Protein AF-A0A067SG13-F1 (afdb_monomer_lite)

Radius of gyration: 22.64 Å; chains: 1; bounding box: 50×26×62 Å

Secondary structure (DSSP, 8-state):
----HHHHHHHHTT--SS--S--------HHHHHHHHHHTT-----PPPP-PEEEEETTEEEEE-HHHHHHT--GGGTT--HHHHHHH-

Sequence (89 aa):
MEIGSPMASLYLLGNPDHYTQHKFIKFYWRLYVRKVRDAWGDNDKEESPEKVVLDKNLGDYVGLSKVDDYIYRPNIHKNITLYEWIRRS

Structure (mmCIF, N/CA/C/O backbone):
data_AF-A0A067SG13-F1
#
_entry.id   AF-A0A067SG13-F1
#
loop_
_atom_site.group_PDB
_atom_site.id
_atom_site.type_symbol
_atom_site.label_atom_id
_atom_site.label_alt_id
_atom_site.label_comp_id
_atom_site.label_asym_id
_atom_site.label_entity_id
_atom_site.label_seq_id
_atom_site.pdbx_PDB_ins_code
_atom_site.Cartn_x
_atom_site.Cartn_y
_atom_site.Cartn_z
_atom_site.occupancy
_atom_site.B_iso_or_equiv
_atom_site.auth_seq_id
_atom_site.auth_comp_id
_atom_site.auth_asym_id
_atom_site.auth_atom_id
_atom_site.pdbx_PDB_model_num
ATOM 1 N N . MET A 1 1 ? 35.408 -8.127 -31.779 1.00 47.47 1 MET A N 1
ATOM 2 C CA . MET A 1 1 ? 34.068 -8.014 -31.169 1.00 47.47 1 MET A CA 1
ATOM 3 C C . MET A 1 1 ? 33.083 -8.415 -32.251 1.00 47.47 1 MET A C 1
ATOM 5 O O . MET A 1 1 ? 32.903 -7.651 -33.188 1.00 47.47 1 MET A O 1
ATOM 9 N N . GLU A 1 2 ? 32.580 -9.648 -32.217 1.00 67.31 2 GLU A N 1
ATOM 10 C CA . GLU A 1 2 ? 31.602 -10.135 -33.198 1.00 67.31 2 GLU A CA 1
ATOM 11 C C . GLU A 1 2 ? 30.207 -9.828 -32.660 1.00 67.31 2 GLU A C 1
ATOM 13 O O . GLU A 1 2 ? 29.831 -10.303 -31.591 1.00 67.31 2 GLU A O 1
ATOM 18 N N . ILE A 1 3 ? 29.468 -8.972 -33.361 1.00 71.56 3 ILE A N 1
ATOM 19 C CA . ILE A 1 3 ? 28.086 -8.643 -33.022 1.00 71.56 3 ILE A CA 1
ATOM 20 C C . ILE A 1 3 ? 27.185 -9.457 -33.950 1.00 71.56 3 ILE A C 1
ATOM 22 O O . ILE A 1 3 ? 27.424 -9.526 -35.156 1.00 71.56 3 ILE A O 1
ATOM 26 N N . GLY A 1 4 ? 26.171 -10.119 -33.392 1.00 80.50 4 GLY A N 1
ATOM 27 C CA . GLY A 1 4 ? 25.246 -10.923 -34.187 1.00 80.50 4 GLY A CA 1
ATOM 28 C C . GLY A 1 4 ? 24.534 -10.071 -35.242 1.00 80.50 4 GLY A C 1
ATOM 29 O O . GLY A 1 4 ? 24.215 -8.907 -34.993 1.00 80.50 4 GLY A O 1
ATOM 30 N N . SER A 1 5 ? 24.240 -10.664 -36.403 1.00 77.19 5 SER A N 1
ATOM 31 C CA . SER A 1 5 ? 23.543 -10.001 -37.520 1.00 77.19 5 SER A CA 1
ATOM 32 C C . SER A 1 5 ? 22.304 -9.173 -37.103 1.00 77.19 5 SER A C 1
ATOM 34 O O . SER A 1 5 ? 22.201 -8.035 -37.563 1.00 77.19 5 SER A O 1
ATOM 36 N N . PRO A 1 6 ? 21.437 -9.627 -36.167 1.00 78.06 6 PRO A N 1
ATOM 37 C CA . PRO A 1 6 ? 20.293 -8.833 -35.703 1.00 78.06 6 PRO A CA 1
ATOM 38 C C . PRO A 1 6 ? 20.691 -7.534 -34.988 1.00 78.06 6 PRO A C 1
ATOM 40 O O . PRO A 1 6 ? 20.041 -6.501 -35.145 1.00 78.06 6 PRO A O 1
ATOM 43 N N . MET A 1 7 ? 21.780 -7.568 -34.220 1.00 77.88 7 MET A N 1
ATOM 44 C CA . MET A 1 7 ? 22.268 -6.417 -33.464 1.00 77.88 7 MET A CA 1
ATOM 45 C C . MET A 1 7 ? 22.975 -5.412 -34.380 1.00 77.88 7 MET A C 1
ATOM 47 O O . MET A 1 7 ? 22.786 -4.208 -34.232 1.00 77.88 7 MET A O 1
ATOM 51 N N . ALA A 1 8 ? 23.685 -5.893 -35.407 1.00 79.19 8 ALA A N 1
ATOM 52 C CA . ALA A 1 8 ? 24.257 -5.041 -36.451 1.00 79.19 8 ALA A CA 1
ATOM 53 C C . ALA A 1 8 ? 23.170 -4.284 -37.235 1.00 79.19 8 ALA A C 1
ATOM 55 O O . ALA A 1 8 ? 23.277 -3.072 -37.421 1.00 79.19 8 ALA A O 1
ATOM 56 N N . SER A 1 9 ? 22.087 -4.964 -37.636 1.00 79.31 9 SER A N 1
ATOM 57 C CA . SER A 1 9 ? 20.947 -4.304 -38.287 1.00 79.31 9 SER A CA 1
ATOM 58 C C . SER A 1 9 ? 20.257 -3.277 -37.386 1.00 79.31 9 SER A C 1
ATOM 60 O O . SER A 1 9 ? 19.765 -2.266 -37.883 1.00 79.31 9 SER A O 1
ATOM 62 N N . LEU A 1 10 ? 20.259 -3.497 -36.067 1.00 78.00 10 LEU A N 1
ATOM 63 C CA . LEU A 1 10 ? 19.668 -2.581 -35.092 1.00 78.00 10 LEU A CA 1
ATOM 64 C C . LEU A 1 10 ? 20.414 -1.235 -35.055 1.00 78.00 10 LEU A C 1
ATOM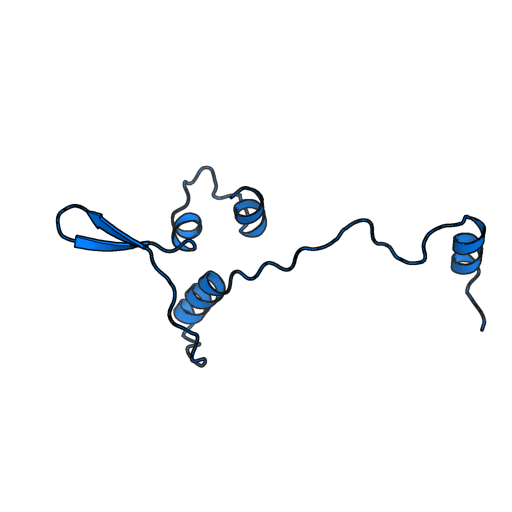 66 O O . LEU A 1 10 ? 19.776 -0.183 -35.105 1.00 78.00 10 LEU A O 1
ATOM 70 N N . TYR A 1 11 ? 21.753 -1.274 -35.043 1.00 76.19 11 TYR A N 1
ATOM 71 C CA . TYR A 1 11 ? 22.598 -0.076 -35.086 1.00 76.19 11 TYR A CA 1
ATOM 72 C C . TYR A 1 11 ? 22.529 0.645 -36.435 1.00 76.19 11 TYR A C 1
ATOM 74 O O . TYR A 1 11 ? 22.489 1.873 -36.462 1.00 76.19 11 TYR A O 1
ATOM 82 N N . LEU A 1 12 ? 22.468 -0.096 -37.549 1.00 80.56 12 LEU A N 1
ATOM 83 C CA . LEU A 1 12 ? 22.323 0.491 -38.889 1.00 80.56 12 LEU A CA 1
ATOM 84 C C . LEU A 1 12 ? 21.002 1.258 -39.053 1.00 80.56 12 LEU A C 1
ATOM 86 O O . LEU A 1 12 ? 20.961 2.246 -39.780 1.00 80.56 12 LEU A O 1
ATOM 90 N N . LEU A 1 13 ? 19.942 0.837 -38.356 1.00 83.44 13 LEU A N 1
ATOM 91 C CA . LEU A 1 13 ? 18.659 1.547 -38.309 1.00 83.44 13 LEU A CA 1
ATOM 92 C C . LEU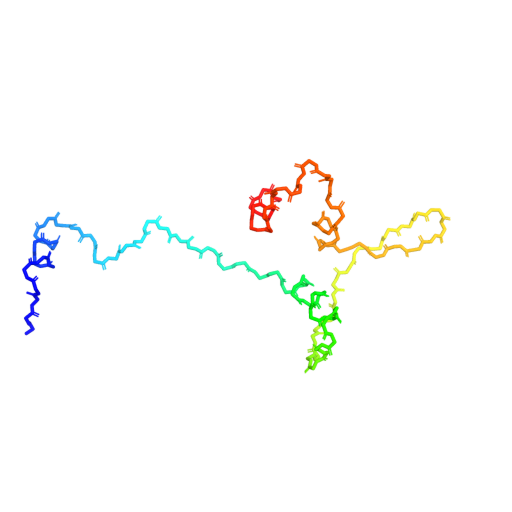 A 1 13 ? 18.636 2.736 -37.328 1.00 83.44 13 LEU A C 1
ATOM 94 O O . LEU A 1 13 ? 17.618 3.416 -37.236 1.00 83.44 13 LEU A O 1
ATOM 98 N N . GLY A 1 14 ? 19.720 2.988 -36.585 1.00 77.31 14 GLY A N 1
ATOM 99 C CA . GLY A 1 14 ? 19.790 4.071 -35.597 1.00 77.31 14 GLY A CA 1
ATOM 100 C C . GLY A 1 14 ? 18.959 3.826 -34.333 1.00 77.31 14 GLY A C 1
ATOM 101 O O . GLY A 1 14 ? 18.635 4.775 -33.618 1.00 77.31 14 GLY A O 1
ATOM 102 N N . ASN A 1 15 ? 18.596 2.574 -34.045 1.00 76.81 15 ASN A N 1
ATOM 103 C CA . ASN A 1 15 ? 17.825 2.253 -32.849 1.00 76.81 15 ASN A CA 1
ATOM 104 C C . ASN A 1 15 ? 18.705 2.350 -31.588 1.00 76.81 15 ASN A C 1
ATOM 106 O O . ASN A 1 15 ? 19.856 1.907 -31.605 1.00 76.81 15 ASN A O 1
ATOM 110 N N . PRO A 1 16 ? 18.175 2.888 -30.476 1.00 72.75 16 PRO A N 1
ATOM 111 C CA . PRO A 1 16 ? 18.901 2.944 -29.216 1.00 72.75 16 PRO A CA 1
ATOM 112 C C . PRO A 1 16 ? 19.145 1.533 -28.668 1.00 72.75 16 PRO A C 1
ATOM 114 O O . PRO A 1 16 ? 18.237 0.708 -28.619 1.00 72.75 16 PRO A O 1
ATOM 117 N N . ASP A 1 17 ? 20.355 1.293 -28.165 1.00 70.38 17 ASP A N 1
ATOM 118 C CA . ASP A 1 17 ? 20.795 0.013 -27.576 1.00 70.38 17 ASP A CA 1
ATOM 119 C C . ASP A 1 17 ? 20.135 -0.309 -26.216 1.00 70.38 17 ASP A C 1
ATOM 121 O O . ASP A 1 17 ? 20.531 -1.209 -25.486 1.00 70.38 17 ASP A O 1
ATOM 125 N N . HIS A 1 18 ? 19.130 0.474 -25.825 1.00 68.94 18 HIS A N 1
ATOM 126 C CA . HIS A 1 18 ? 18.409 0.302 -24.576 1.00 68.94 18 HIS A CA 1
ATOM 127 C C . HIS A 1 18 ? 16.908 0.428 -24.813 1.00 68.94 18 HIS A C 1
ATOM 129 O O . HIS A 1 18 ? 16.403 1.481 -25.219 1.00 68.94 18 HIS A O 1
ATOM 135 N N . TYR A 1 19 ? 16.175 -0.626 -24.450 1.00 62.16 19 TYR A N 1
ATOM 136 C CA . TYR A 1 19 ? 14.720 -0.608 -24.309 1.00 62.16 19 TYR A CA 1
ATOM 137 C C . TYR A 1 19 ? 14.332 0.264 -23.106 1.00 62.16 19 TYR A C 1
ATOM 139 O O . TYR A 1 19 ? 14.044 -0.220 -22.016 1.00 62.16 19 TYR A O 1
ATOM 147 N N . THR A 1 20 ? 14.365 1.584 -23.295 1.00 58.50 20 THR A N 1
ATOM 148 C CA . THR A 1 20 ? 14.179 2.579 -22.222 1.00 58.50 20 THR A CA 1
ATOM 149 C C . THR A 1 20 ? 12.800 3.235 -22.245 1.00 58.50 20 THR A C 1
ATOM 151 O O . THR A 1 20 ? 12.608 4.295 -21.653 1.00 58.50 20 THR A O 1
ATOM 154 N N . GLN A 1 21 ? 11.822 2.645 -22.938 1.00 66.12 21 GLN A N 1
ATOM 155 C CA . GLN A 1 21 ? 10.500 3.266 -23.066 1.00 66.12 21 GLN A CA 1
ATOM 156 C C . GLN A 1 21 ? 9.715 3.270 -21.741 1.00 66.12 21 GLN A C 1
ATOM 158 O O . GLN A 1 21 ? 8.828 4.101 -21.550 1.00 66.12 21 GLN A O 1
ATOM 163 N N . HIS A 1 22 ? 10.069 2.401 -20.789 1.00 66.00 22 HIS A N 1
ATOM 164 C CA . HIS A 1 22 ? 9.404 2.327 -19.491 1.00 66.00 22 HIS A CA 1
ATOM 165 C C . HIS A 1 22 ? 10.403 2.482 -18.346 1.00 66.00 22 HIS A C 1
ATOM 167 O O . HIS A 1 22 ? 11.269 1.639 -18.124 1.00 66.00 22 HIS A O 1
ATOM 173 N N . LYS A 1 23 ? 10.256 3.564 -17.576 1.00 65.69 23 LYS A N 1
ATOM 174 C CA . LYS A 1 23 ? 10.919 3.715 -16.279 1.00 65.69 23 LYS A CA 1
ATOM 175 C C . LYS A 1 23 ? 10.004 3.142 -15.205 1.00 65.69 23 LYS A C 1
ATOM 177 O O . LYS A 1 23 ? 8.993 3.749 -14.859 1.00 65.69 23 LYS A O 1
ATOM 182 N N . PHE A 1 24 ? 10.356 1.979 -14.669 1.00 63.75 24 PHE A N 1
ATOM 183 C CA . PHE A 1 24 ? 9.685 1.450 -13.487 1.00 63.75 24 PHE A CA 1
ATOM 184 C C . PHE A 1 24 ? 10.062 2.302 -12.274 1.00 63.75 24 PHE A C 1
ATOM 186 O O . PHE A 1 24 ? 11.226 2.359 -11.874 1.00 63.75 24 PHE A O 1
ATOM 193 N N . ILE A 1 25 ? 9.079 2.978 -11.683 1.00 63.28 25 ILE A N 1
ATOM 194 C CA . ILE A 1 25 ? 9.269 3.678 -10.414 1.00 63.28 25 ILE A CA 1
ATOM 195 C C . ILE A 1 25 ? 9.286 2.612 -9.320 1.00 63.28 25 ILE A C 1
ATOM 197 O O . ILE A 1 25 ? 8.285 1.934 -9.092 1.00 63.28 25 ILE A O 1
ATOM 201 N N . LYS A 1 26 ? 10.426 2.449 -8.641 1.00 61.44 26 LYS A N 1
ATOM 202 C CA . LYS A 1 26 ? 10.489 1.640 -7.420 1.00 61.44 26 LYS A CA 1
ATOM 203 C C . LYS A 1 26 ? 9.688 2.375 -6.349 1.00 61.44 26 LYS A C 1
ATOM 205 O O . LYS A 1 26 ? 10.124 3.420 -5.875 1.00 61.44 26 LYS A O 1
ATOM 210 N N . PHE A 1 27 ? 8.528 1.851 -5.978 1.00 65.69 27 PHE A N 1
ATOM 211 C CA . PHE A 1 27 ? 7.779 2.341 -4.825 1.00 65.69 27 PHE A CA 1
ATOM 212 C C . PHE A 1 27 ? 7.877 1.310 -3.700 1.00 65.69 27 PHE A C 1
ATOM 214 O O . PHE A 1 27 ? 7.800 0.104 -3.928 1.00 65.69 27 PHE A O 1
ATOM 221 N N . TYR A 1 28 ? 8.093 1.791 -2.478 1.00 62.00 28 TYR A N 1
ATOM 222 C CA . TYR A 1 28 ? 8.298 0.943 -1.311 1.00 62.00 28 TYR A CA 1
ATOM 223 C C . TYR A 1 28 ? 7.111 1.072 -0.370 1.00 62.00 28 TYR A C 1
ATOM 225 O O . TYR A 1 28 ? 7.006 2.025 0.397 1.00 62.00 28 TYR A O 1
ATOM 233 N N . TRP A 1 29 ? 6.237 0.069 -0.387 1.00 77.44 29 TRP A N 1
ATOM 234 C CA . TRP A 1 29 ? 5.148 -0.056 0.579 1.00 77.44 29 TRP A CA 1
ATOM 235 C C . TRP A 1 29 ? 5.611 -0.809 1.829 1.00 77.44 29 TRP A C 1
ATOM 237 O O . TRP A 1 29 ? 5.035 -1.813 2.238 1.00 77.44 29 TRP A O 1
ATOM 247 N N . ARG A 1 30 ? 6.706 -0.313 2.427 1.00 77.62 30 ARG A N 1
ATOM 248 C CA . ARG A 1 30 ? 7.344 -0.908 3.615 1.00 77.62 30 ARG A CA 1
ATOM 249 C C . ARG A 1 30 ? 6.346 -1.130 4.743 1.00 77.62 30 ARG A C 1
ATOM 251 O O . ARG A 1 30 ? 6.349 -2.196 5.332 1.00 77.62 30 ARG A O 1
ATOM 258 N N . LEU A 1 31 ? 5.449 -0.174 4.962 1.00 79.81 31 LEU A N 1
ATOM 259 C CA . LEU A 1 31 ? 4.441 -0.233 6.021 1.00 79.81 31 LEU A CA 1
ATOM 260 C C . LEU A 1 31 ? 3.429 -1.372 5.810 1.00 79.81 31 LEU A C 1
ATOM 262 O O . LEU A 1 31 ? 3.053 -2.057 6.755 1.00 79.81 31 LEU A O 1
ATOM 266 N N . TYR A 1 32 ? 3.039 -1.651 4.566 1.00 83.06 32 TYR A N 1
ATOM 267 C CA . TYR A 1 32 ? 2.181 -2.800 4.275 1.00 83.06 32 TYR A CA 1
ATOM 268 C C . TYR A 1 32 ? 2.916 -4.121 4.347 1.00 83.06 32 TYR A C 1
ATOM 270 O O . TYR A 1 32 ? 2.392 -5.071 4.913 1.00 83.06 32 TYR A O 1
ATOM 278 N N . VAL A 1 33 ? 4.138 -4.180 3.812 1.00 83.50 33 VAL A N 1
ATOM 279 C CA . VAL A 1 33 ? 4.984 -5.367 3.966 1.00 83.50 33 VAL A CA 1
ATOM 280 C C . VAL A 1 33 ? 5.203 -5.652 5.450 1.00 83.50 33 VAL A C 1
ATOM 282 O O . VAL A 1 33 ? 5.148 -6.809 5.841 1.00 83.50 33 VAL A O 1
ATOM 285 N N . ARG A 1 34 ? 5.363 -4.616 6.280 1.00 83.38 34 ARG A N 1
ATOM 286 C CA . ARG A 1 34 ? 5.437 -4.729 7.736 1.00 83.38 34 ARG A CA 1
ATOM 287 C C . ARG A 1 34 ? 4.153 -5.306 8.328 1.00 83.38 34 ARG A C 1
ATOM 289 O O . ARG A 1 34 ? 4.252 -6.279 9.056 1.00 83.38 34 ARG A O 1
ATOM 296 N N . LYS A 1 35 ? 2.964 -4.797 7.971 1.00 83.75 35 LYS A N 1
ATOM 297 C CA . LYS A 1 35 ? 1.680 -5.381 8.425 1.00 83.75 35 LYS A CA 1
ATOM 298 C C . LYS A 1 35 ? 1.506 -6.845 8.009 1.00 83.75 35 LYS A C 1
ATOM 300 O O . LYS A 1 35 ? 1.028 -7.650 8.797 1.00 83.75 35 LYS A O 1
ATOM 305 N N . VAL A 1 36 ? 1.881 -7.200 6.779 1.00 86.00 36 VAL A N 1
ATOM 306 C CA . VAL A 1 36 ? 1.826 -8.594 6.307 1.00 86.00 36 VAL A CA 1
ATOM 307 C C . VAL A 1 36 ? 2.834 -9.454 7.068 1.00 86.00 36 VAL A C 1
ATOM 309 O O . VAL A 1 36 ? 2.508 -10.562 7.464 1.00 86.00 36 VAL A O 1
ATOM 312 N N . ARG A 1 37 ? 4.043 -8.947 7.310 1.00 85.56 37 ARG A N 1
ATOM 313 C CA . ARG A 1 37 ? 5.082 -9.673 8.042 1.00 85.56 37 ARG A CA 1
ATOM 314 C C . ARG A 1 37 ? 4.699 -9.909 9.507 1.00 85.56 37 ARG A C 1
ATOM 316 O O . ARG A 1 37 ? 4.876 -11.019 9.994 1.00 85.56 37 ARG A O 1
ATOM 323 N N . ASP A 1 38 ? 4.104 -8.907 10.149 1.00 84.50 38 ASP A N 1
ATOM 324 C CA . ASP A 1 38 ? 3.545 -8.996 11.503 1.00 84.50 38 ASP A CA 1
ATOM 325 C C . ASP A 1 38 ? 2.450 -10.074 11.580 1.00 84.50 38 ASP A C 1
ATOM 327 O O . ASP A 1 38 ? 2.492 -10.955 12.434 1.00 84.50 38 ASP A O 1
ATOM 331 N N . ALA A 1 39 ? 1.546 -10.116 10.592 1.00 85.62 39 ALA A N 1
ATOM 332 C CA . ALA A 1 39 ? 0.539 -11.177 10.483 1.00 85.62 39 ALA A CA 1
ATOM 333 C C . ALA A 1 39 ? 1.135 -12.587 10.272 1.00 85.62 39 ALA A C 1
ATOM 335 O O . ALA A 1 39 ? 0.473 -13.579 10.571 1.00 85.62 39 ALA A O 1
ATOM 336 N N . TRP A 1 40 ? 2.368 -12.681 9.764 1.00 87.88 40 TRP A N 1
ATOM 337 C CA . TRP A 1 40 ? 3.114 -13.933 9.588 1.00 87.88 40 TRP A CA 1
ATOM 338 C C . TRP A 1 40 ? 4.066 -14.258 10.753 1.00 87.88 40 TRP A C 1
ATOM 340 O O . TRP A 1 40 ? 4.677 -15.325 10.741 1.00 87.88 40 TRP A O 1
ATOM 350 N N . GLY A 1 41 ? 4.184 -13.384 11.760 1.00 83.06 41 GLY A N 1
ATOM 351 C CA . GLY A 1 41 ? 5.023 -13.594 12.945 1.00 83.06 41 GLY A CA 1
ATOM 352 C C . GLY A 1 41 ? 6.530 -13.410 12.726 1.00 83.06 41 GLY A C 1
ATOM 353 O O . GLY A 1 41 ? 7.318 -13.787 13.590 1.00 83.06 41 GLY A O 1
ATOM 354 N N . ASP A 1 42 ? 6.944 -12.834 11.597 1.00 77.56 42 ASP A N 1
ATOM 355 C CA . ASP A 1 42 ? 8.353 -12.611 11.244 1.00 77.56 42 ASP A CA 1
ATOM 356 C C . ASP A 1 42 ? 8.811 -11.226 11.752 1.00 77.56 42 ASP A C 1
ATOM 358 O O . ASP A 1 42 ? 8.972 -10.252 11.017 1.00 77.56 42 ASP A O 1
ATOM 362 N N . ASN A 1 43 ? 8.947 -11.106 13.073 1.00 68.75 43 ASN A N 1
ATOM 363 C CA . ASN A 1 43 ? 9.206 -9.832 13.758 1.00 68.75 43 ASN A CA 1
ATOM 364 C C . ASN A 1 43 ? 10.697 -9.453 13.852 1.00 68.75 43 ASN A C 1
ATOM 366 O O . ASN A 1 43 ? 11.065 -8.546 14.595 1.00 68.75 43 ASN A O 1
ATOM 370 N N . ASP A 1 44 ? 11.561 -10.093 13.065 1.00 61.69 44 ASP A N 1
ATOM 371 C CA . ASP A 1 44 ? 13.017 -10.104 13.270 1.00 61.69 44 ASP A CA 1
ATOM 372 C C . ASP A 1 44 ? 13.761 -8.805 12.890 1.00 61.69 44 ASP A C 1
ATOM 374 O O . ASP A 1 44 ? 14.988 -8.800 12.762 1.00 61.69 44 ASP A O 1
ATOM 378 N N . LYS A 1 45 ? 13.074 -7.674 12.677 1.00 61.84 45 LYS A N 1
ATOM 379 C CA . LYS A 1 45 ? 13.733 -6.413 12.289 1.00 61.84 45 LYS A CA 1
ATOM 380 C C . LYS A 1 45 ? 13.208 -5.221 13.079 1.00 61.84 45 LYS A C 1
ATOM 382 O O . LYS A 1 45 ? 12.052 -4.836 12.924 1.00 61.84 45 LYS A O 1
ATOM 387 N N . GLU A 1 46 ? 14.103 -4.587 13.843 1.00 60.97 46 GLU A N 1
ATOM 388 C CA . GLU A 1 46 ? 13.939 -3.225 14.362 1.00 60.97 46 GLU A CA 1
ATOM 389 C C . GLU A 1 46 ? 13.747 -2.253 13.185 1.00 60.97 46 GLU A C 1
ATOM 391 O O . GLU A 1 46 ? 14.697 -1.737 12.595 1.00 60.97 46 GLU A O 1
ATOM 396 N N . GLU A 1 47 ? 12.496 -2.029 12.790 1.00 65.56 47 GLU A N 1
ATOM 397 C CA . GLU A 1 47 ? 12.128 -0.963 11.865 1.00 65.56 47 GLU A CA 1
ATOM 398 C C . GLU A 1 47 ? 11.710 0.288 12.643 1.00 65.56 47 GLU A C 1
ATOM 400 O O . GLU A 1 47 ? 11.042 0.221 13.675 1.00 65.56 47 GLU A O 1
ATOM 405 N N . SER A 1 48 ? 12.089 1.453 12.113 1.00 67.75 48 SER A N 1
ATOM 406 C CA . SER A 1 48 ? 11.729 2.761 12.664 1.00 67.75 48 SER A CA 1
ATOM 407 C C . SER A 1 48 ? 10.217 2.881 12.919 1.00 67.75 48 SER A C 1
ATOM 409 O O . SER A 1 48 ? 9.427 2.384 12.103 1.00 67.75 48 SER A O 1
ATOM 411 N N . PRO A 1 49 ? 9.795 3.582 13.989 1.00 68.62 49 PRO A N 1
ATOM 412 C CA . PRO A 1 49 ? 8.384 3.753 14.305 1.00 68.62 49 PRO A CA 1
ATOM 413 C C . PRO A 1 49 ? 7.635 4.410 13.141 1.00 68.62 49 PRO A C 1
ATOM 415 O O . PRO A 1 49 ? 8.125 5.332 12.485 1.00 68.62 49 PRO A O 1
ATOM 418 N N . GLU A 1 50 ? 6.438 3.898 12.867 1.00 72.62 50 GLU A N 1
ATOM 419 C CA . GLU A 1 50 ? 5.582 4.392 11.796 1.00 72.62 50 GLU A CA 1
ATOM 420 C C . GLU A 1 50 ? 4.956 5.730 12.197 1.00 72.62 50 GLU A C 1
ATOM 422 O O . GLU A 1 50 ? 4.442 5.885 13.305 1.00 72.62 50 GLU A O 1
ATOM 427 N N . LYS A 1 51 ? 4.980 6.704 11.282 1.00 72.62 51 LY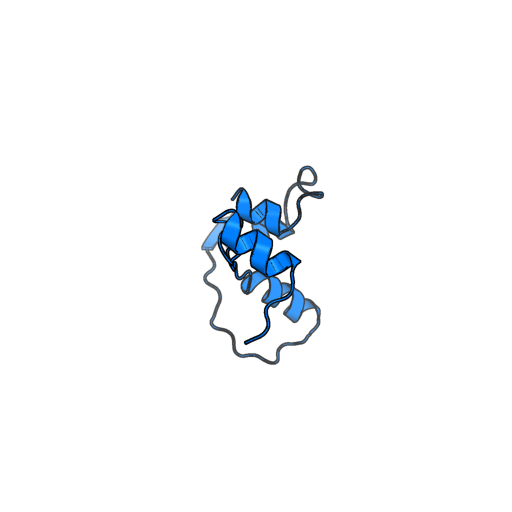S A N 1
ATOM 428 C CA . LYS A 1 51 ? 4.281 7.974 11.477 1.00 72.62 51 LYS A CA 1
ATOM 429 C C . LYS A 1 51 ? 2.793 7.767 11.203 1.00 72.62 51 LYS A C 1
ATOM 431 O O . LYS A 1 51 ? 2.395 7.650 10.047 1.00 72.62 51 LYS A O 1
ATOM 436 N N . VAL A 1 52 ? 1.994 7.764 12.262 1.00 78.81 52 VAL A N 1
ATOM 437 C CA . VAL A 1 52 ? 0.528 7.688 12.200 1.00 78.81 52 VAL A CA 1
ATOM 438 C C . VAL A 1 52 ? -0.097 9.063 12.419 1.00 78.81 52 VAL A C 1
ATOM 440 O O . VAL A 1 52 ? 0.478 9.917 13.097 1.00 78.81 52 VAL A O 1
ATOM 443 N N . VAL A 1 53 ? -1.270 9.288 11.829 1.00 78.56 53 VAL A N 1
ATOM 444 C CA . VAL A 1 53 ? -2.116 10.444 12.147 1.00 78.56 53 VAL A CA 1
ATOM 445 C C . VAL A 1 53 ? -3.082 10.009 13.238 1.00 78.56 53 VAL A C 1
ATOM 447 O O . VAL A 1 53 ? -3.749 8.990 13.094 1.00 78.56 53 VAL A O 1
ATOM 450 N N . LEU A 1 54 ? -3.134 10.752 14.340 1.00 79.50 54 LEU A N 1
ATOM 451 C CA . LEU A 1 54 ? -4.102 10.497 15.401 1.00 79.50 54 LEU A CA 1
ATOM 452 C C . LEU A 1 54 ? -5.393 11.234 15.067 1.00 79.50 54 LEU A C 1
ATOM 454 O O . LEU A 1 54 ? -5.385 12.460 14.957 1.00 79.50 54 LEU A O 1
ATOM 458 N N . ASP A 1 55 ? -6.478 10.485 14.928 1.00 75.69 55 ASP A N 1
ATOM 459 C CA . ASP A 1 55 ? -7.826 11.031 14.854 1.00 75.69 55 ASP A CA 1
ATOM 460 C C . ASP A 1 55 ? -8.560 10.778 16.174 1.00 75.69 55 ASP A C 1
ATOM 462 O O . ASP A 1 55 ? -8.374 9.741 16.818 1.00 75.69 55 ASP A O 1
ATOM 466 N N . LYS A 1 56 ? -9.369 11.746 16.605 1.00 76.50 56 LYS A N 1
ATOM 467 C CA . LYS A 1 56 ? -10.113 11.681 17.866 1.00 76.50 56 LYS A CA 1
ATOM 468 C C . LYS A 1 56 ? -11.598 11.601 17.551 1.00 76.50 56 LYS A C 1
ATOM 470 O O . LYS A 1 56 ? -12.256 12.626 17.391 1.00 76.50 56 LYS A O 1
ATOM 475 N N . ASN A 1 57 ? -12.128 10.384 17.530 1.00 76.69 57 ASN A N 1
ATOM 476 C CA . ASN A 1 57 ? -13.549 10.137 17.313 1.00 76.69 57 ASN A CA 1
ATOM 477 C C . ASN A 1 57 ? -14.200 9.677 18.617 1.00 76.69 57 ASN A C 1
ATOM 479 O O . ASN A 1 57 ? -13.747 8.728 19.244 1.00 76.69 57 ASN A O 1
ATOM 483 N N . LEU A 1 58 ? -15.273 10.362 19.029 1.00 70.06 58 LEU A N 1
ATOM 484 C CA . LEU A 1 58 ? -16.156 9.960 20.140 1.00 70.06 58 LEU A CA 1
ATOM 485 C C . LEU A 1 58 ? -15.463 9.685 21.495 1.00 70.06 58 LEU A C 1
ATOM 487 O O . LEU A 1 58 ? -16.027 9.014 22.350 1.00 70.06 58 LEU A O 1
ATOM 491 N N . GLY A 1 59 ? -14.276 10.255 21.724 1.00 78.19 59 GLY A N 1
ATOM 492 C CA . GLY A 1 59 ? -13.514 10.094 22.970 1.00 78.19 59 GLY A CA 1
ATOM 493 C C . GLY A 1 59 ? -12.336 9.123 22.871 1.00 78.19 59 GLY A C 1
ATOM 494 O O . GLY A 1 59 ? -11.439 9.213 23.707 1.00 78.19 59 GLY A O 1
ATOM 495 N N . ASP A 1 60 ? -12.281 8.311 21.813 1.00 73.44 60 ASP A N 1
ATOM 496 C CA . ASP A 1 60 ? -11.203 7.361 21.547 1.00 73.44 60 ASP A CA 1
ATOM 497 C C . ASP A 1 60 ? -10.200 7.910 20.521 1.00 73.44 60 ASP A C 1
ATOM 499 O O . ASP A 1 60 ? -10.540 8.694 19.627 1.00 73.44 60 ASP A O 1
ATOM 503 N N . TYR A 1 61 ? -8.936 7.501 20.664 1.00 76.94 61 TYR A N 1
ATOM 504 C CA . TYR A 1 61 ? -7.856 7.849 19.739 1.00 76.94 61 TYR A CA 1
ATOM 505 C C . TYR A 1 61 ? -7.630 6.706 18.754 1.00 76.94 61 TYR A C 1
ATOM 507 O O . TYR A 1 61 ? -7.282 5.595 19.154 1.00 76.94 61 TYR A O 1
ATOM 515 N N . VAL A 1 62 ? -7.775 6.992 17.463 1.00 76.88 62 VAL A N 1
ATOM 516 C CA . VAL A 1 62 ? -7.494 6.042 16.385 1.00 76.88 62 VAL A CA 1
ATOM 517 C C . VAL A 1 62 ? -6.242 6.500 15.647 1.00 76.88 62 VAL A C 1
ATOM 519 O O . VAL A 1 62 ? -6.169 7.627 15.162 1.00 76.88 62 VAL A O 1
ATOM 522 N N . GLY A 1 63 ? -5.238 5.628 15.570 1.00 76.12 63 GLY A N 1
ATOM 523 C CA . GLY A 1 63 ? -4.082 5.837 14.704 1.00 76.12 63 GLY A CA 1
ATOM 524 C C . GLY A 1 63 ? -4.424 5.417 13.280 1.00 76.12 63 GLY A C 1
ATOM 525 O O . GLY A 1 63 ? -4.632 4.233 13.037 1.00 76.12 63 GLY A O 1
ATOM 526 N N . LEU A 1 64 ? -4.478 6.373 12.356 1.00 76.62 64 LEU A N 1
ATOM 527 C CA . LEU A 1 64 ? -4.680 6.127 10.932 1.00 76.62 64 LEU A CA 1
ATOM 528 C C . LEU A 1 64 ? -3.332 6.130 10.207 1.00 76.62 64 LEU A C 1
ATOM 530 O O . LEU A 1 64 ? -2.558 7.094 10.281 1.00 76.62 64 LEU A O 1
ATOM 534 N N . SER A 1 65 ? -3.060 5.044 9.488 1.00 81.19 65 SER A N 1
ATOM 535 C CA . SER A 1 65 ? -1.950 4.923 8.548 1.00 81.19 65 SER A CA 1
ATOM 536 C C . SER A 1 65 ? -2.453 4.940 7.106 1.00 81.19 65 SER A C 1
ATOM 538 O O . SER A 1 65 ? -3.539 4.461 6.798 1.00 81.19 65 SER A O 1
ATOM 540 N N . LYS A 1 66 ? -1.593 5.373 6.175 1.00 76.56 66 LYS A N 1
ATOM 541 C CA . LYS A 1 66 ? -1.830 5.226 4.725 1.00 76.56 66 LYS A CA 1
ATOM 542 C C . LYS A 1 66 ? -2.057 3.774 4.291 1.00 76.56 66 LYS A C 1
ATOM 544 O O . LYS A 1 66 ? -2.561 3.526 3.199 1.00 76.56 66 LYS A O 1
ATOM 549 N N . VAL A 1 67 ? -1.624 2.803 5.097 1.00 82.88 67 VAL A N 1
ATOM 550 C CA . VAL A 1 67 ? -1.870 1.383 4.825 1.00 82.88 67 VAL A CA 1
ATOM 551 C C . VAL A 1 67 ? -3.338 1.024 5.060 1.00 82.88 67 VAL A C 1
ATOM 553 O O . VAL A 1 67 ? -3.884 0.185 4.339 1.00 82.88 67 VAL A O 1
ATOM 556 N N . ASP A 1 68 ? -3.981 1.666 6.036 1.00 84.19 68 ASP A N 1
ATOM 557 C CA . ASP A 1 68 ? -5.356 1.366 6.428 1.00 84.19 68 ASP A CA 1
ATOM 558 C C . ASP A 1 68 ? -6.343 1.704 5.303 1.00 84.19 68 ASP A C 1
ATOM 560 O O . ASP A 1 68 ? -7.267 0.928 5.064 1.00 84.19 68 ASP A O 1
ATOM 564 N N . ASP A 1 69 ? -6.072 2.750 4.515 1.00 85.94 69 ASP A N 1
ATOM 565 C CA . ASP A 1 69 ? -6.880 3.138 3.349 1.00 85.94 69 ASP A CA 1
ATOM 566 C C . ASP A 1 69 ? -7.038 2.001 2.325 1.00 85.94 69 ASP A C 1
ATOM 568 O O . ASP A 1 69 ? -8.108 1.803 1.749 1.00 85.94 69 ASP A O 1
ATOM 572 N N . TYR A 1 70 ? -5.981 1.216 2.099 1.00 86.44 70 TYR A N 1
ATOM 573 C CA . TYR A 1 70 ? -6.024 0.075 1.179 1.00 86.44 70 TYR A CA 1
ATOM 574 C C . TYR A 1 70 ? -6.618 -1.182 1.823 1.00 86.44 70 TYR A C 1
ATOM 576 O O . TYR A 1 70 ? -7.258 -1.979 1.126 1.00 86.44 70 TYR A O 1
ATOM 584 N N . ILE A 1 71 ? -6.368 -1.399 3.122 1.00 86.44 71 ILE A N 1
ATOM 585 C CA . ILE A 1 71 ? -6.879 -2.560 3.869 1.00 86.44 71 ILE A CA 1
ATOM 586 C C . ILE A 1 71 ? -8.401 -2.471 3.976 1.00 86.44 71 ILE A C 1
ATOM 588 O O . ILE A 1 71 ? -9.091 -3.442 3.673 1.00 86.44 71 ILE A O 1
ATOM 592 N N . TYR A 1 72 ? -8.915 -1.297 4.339 1.00 88.19 72 TYR A N 1
ATOM 593 C CA . TYR A 1 72 ? -10.339 -1.037 4.544 1.00 88.19 72 TYR A CA 1
ATOM 594 C C . TYR A 1 72 ? -11.015 -0.411 3.319 1.00 88.19 72 TYR A C 1
ATOM 596 O O . TYR A 1 72 ? -12.071 0.214 3.432 1.00 88.19 72 TYR A O 1
ATOM 604 N N . ARG A 1 73 ? -10.423 -0.580 2.129 1.00 88.06 73 ARG A N 1
ATOM 605 C CA . ARG A 1 73 ? -10.958 0.007 0.899 1.00 88.06 73 ARG A CA 1
ATOM 606 C C . ARG A 1 73 ? -12.387 -0.484 0.609 1.00 88.06 73 ARG A C 1
ATOM 608 O O . ARG A 1 73 ? -12.678 -1.670 0.793 1.00 88.06 73 ARG A O 1
ATOM 615 N N . PRO A 1 74 ? -13.267 0.381 0.072 1.00 90.69 74 PRO A N 1
ATOM 616 C CA . PRO A 1 74 ? -14.601 -0.013 -0.366 1.00 90.69 74 PRO A CA 1
ATOM 617 C C . PRO A 1 74 ? -14.573 -1.195 -1.341 1.00 90.69 74 PRO A C 1
ATOM 619 O O . PRO A 1 74 ? -13.667 -1.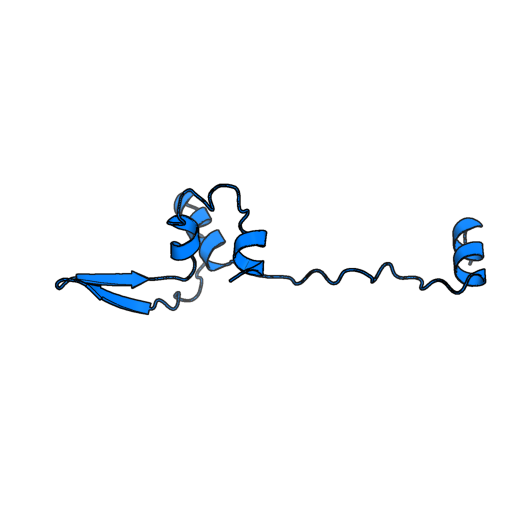314 -2.168 1.00 90.69 74 PRO A O 1
ATOM 622 N N . ASN A 1 75 ? -15.618 -2.028 -1.322 1.00 88.75 75 ASN A N 1
ATOM 623 C CA . ASN A 1 75 ? -15.702 -3.233 -2.161 1.00 88.75 75 ASN A CA 1
ATOM 624 C C . ASN A 1 75 ? -15.625 -2.927 -3.674 1.00 88.75 75 ASN A C 1
ATOM 626 O O . ASN A 1 75 ? -15.170 -3.752 -4.462 1.00 88.75 75 ASN A O 1
ATOM 630 N N . ILE A 1 76 ? -15.987 -1.704 -4.075 1.00 89.62 76 ILE A N 1
ATOM 631 C CA . ILE A 1 76 ? -15.843 -1.181 -5.446 1.00 89.62 76 ILE A CA 1
ATOM 632 C C . ILE A 1 76 ? -14.375 -1.233 -5.909 1.00 89.62 76 ILE A C 1
ATOM 634 O O . ILE A 1 76 ? -14.084 -1.462 -7.081 1.00 89.62 76 ILE A O 1
ATOM 638 N N . HIS A 1 77 ? -13.433 -1.086 -4.978 1.00 86.69 77 HIS A N 1
ATOM 639 C CA . HIS A 1 77 ? -11.996 -1.124 -5.226 1.00 86.69 77 HIS A CA 1
ATOM 640 C C . HIS A 1 77 ? -11.369 -2.495 -4.938 1.00 86.69 77 HIS A C 1
ATOM 642 O O . HIS A 1 77 ? -10.145 -2.624 -4.926 1.00 86.69 77 HIS A O 1
ATOM 648 N N . LYS A 1 78 ? -12.163 -3.554 -4.730 1.00 86.69 78 LYS A N 1
ATOM 649 C CA . LYS A 1 78 ? -11.639 -4.894 -4.414 1.00 86.69 78 LYS A CA 1
ATOM 650 C C . LYS A 1 78 ? -10.724 -5.441 -5.513 1.00 86.69 78 LYS A C 1
ATOM 652 O O . LY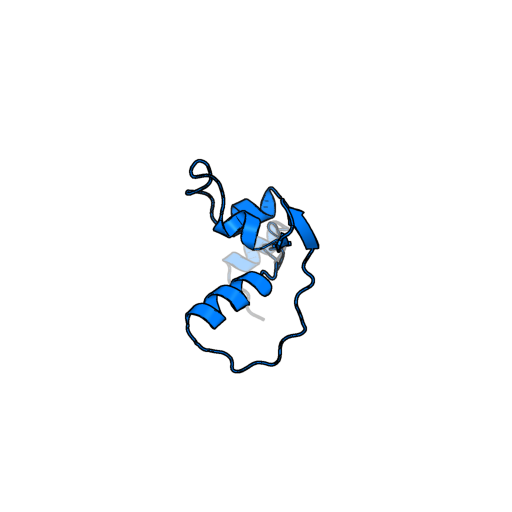S A 1 78 ? -9.669 -5.985 -5.194 1.00 86.69 78 LYS A O 1
ATOM 657 N N . ASN A 1 79 ? -11.083 -5.204 -6.776 1.00 89.50 79 ASN A N 1
ATOM 658 C CA . ASN A 1 79 ? -10.327 -5.648 -7.955 1.00 89.50 79 ASN A CA 1
ATOM 659 C C . ASN A 1 79 ? -9.091 -4.785 -8.263 1.00 89.50 79 ASN A C 1
ATOM 661 O O . ASN A 1 79 ? -8.360 -5.071 -9.209 1.00 89.50 79 ASN A O 1
ATOM 665 N N . ILE A 1 80 ? -8.854 -3.720 -7.497 1.00 87.12 80 ILE A N 1
ATOM 666 C CA . ILE A 1 80 ? -7.693 -2.852 -7.672 1.00 87.12 80 ILE A CA 1
ATOM 667 C C . ILE A 1 80 ? -6.517 -3.487 -6.934 1.00 87.12 80 ILE A C 1
ATOM 669 O O . ILE A 1 80 ? -6.587 -3.746 -5.730 1.00 87.12 80 ILE A O 1
ATOM 673 N N . THR A 1 81 ? -5.437 -3.757 -7.667 1.00 86.31 81 THR A N 1
ATOM 674 C CA . THR A 1 81 ? -4.184 -4.214 -7.064 1.00 86.31 81 THR A CA 1
ATOM 675 C C . THR A 1 81 ? -3.556 -3.086 -6.266 1.00 86.31 81 THR A C 1
ATOM 677 O O . THR 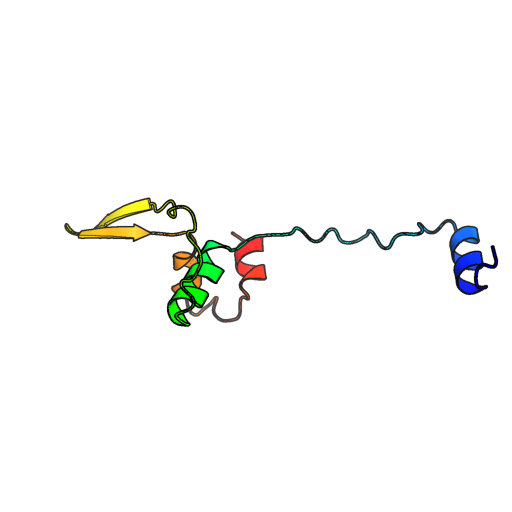A 1 81 ? -3.802 -1.905 -6.514 1.00 86.31 81 THR A O 1
ATOM 680 N N . LEU A 1 82 ? -2.667 -3.440 -5.346 1.00 80.88 82 LEU A N 1
ATOM 681 C CA . LEU A 1 82 ? -1.941 -2.443 -4.579 1.00 80.88 82 LEU A CA 1
ATOM 682 C C . LEU A 1 82 ? -1.219 -1.412 -5.466 1.00 80.88 82 LEU A C 1
ATOM 684 O O . LEU A 1 82 ? -1.224 -0.217 -5.183 1.00 80.88 82 LEU A O 1
ATOM 688 N N . TYR A 1 83 ? -0.621 -1.877 -6.562 1.00 81.06 83 TYR A N 1
ATOM 689 C CA . TYR A 1 83 ? 0.044 -1.010 -7.527 1.00 81.06 83 TYR A CA 1
ATOM 690 C C . TYR A 1 83 ? -0.913 0.027 -8.131 1.00 81.06 83 TYR A C 1
ATOM 692 O O . TYR A 1 83 ? -0.600 1.216 -8.165 1.00 81.06 83 TYR A O 1
ATOM 700 N N . GLU A 1 84 ? -2.093 -0.412 -8.575 1.00 84.62 84 GLU A N 1
ATOM 701 C CA . GLU A 1 84 ? -3.101 0.481 -9.152 1.00 84.62 84 GLU A CA 1
ATOM 702 C C . GLU A 1 84 ? -3.672 1.458 -8.119 1.00 84.62 84 GLU A C 1
ATOM 704 O O . GLU A 1 84 ? -3.965 2.598 -8.473 1.00 84.62 84 GLU A O 1
ATOM 709 N N . TRP A 1 85 ? -3.796 1.041 -6.855 1.00 85.06 85 TRP A N 1
ATOM 710 C CA . TRP A 1 85 ? -4.222 1.913 -5.759 1.00 85.06 85 TRP A CA 1
ATOM 711 C C . TRP A 1 85 ? -3.237 3.066 -5.559 1.00 85.06 85 TRP A C 1
ATOM 713 O O . TRP A 1 85 ? -3.628 4.227 -5.546 1.00 85.06 85 TRP A O 1
ATOM 723 N N . ILE A 1 86 ? -1.941 2.752 -5.496 1.00 78.56 86 ILE A N 1
ATOM 724 C CA . ILE A 1 86 ? -0.883 3.746 -5.279 1.00 78.56 86 ILE A CA 1
ATOM 725 C C . ILE A 1 86 ? -0.733 4.681 -6.477 1.00 78.56 86 ILE A C 1
ATOM 727 O O . ILE A 1 86 ? -0.518 5.871 -6.292 1.00 78.56 86 ILE A O 1
ATOM 731 N N . ARG A 1 87 ? -0.854 4.170 -7.708 1.00 78.31 87 ARG A N 1
ATOM 732 C CA . ARG A 1 87 ? -0.744 5.007 -8.913 1.00 78.31 87 ARG A CA 1
ATOM 733 C C . ARG A 1 87 ? -1.836 6.082 -8.987 1.00 78.31 87 ARG A C 1
ATOM 735 O O . ARG A 1 87 ? -1.633 7.093 -9.650 1.00 78.31 87 ARG A O 1
ATOM 742 N N . ARG A 1 88 ? -2.998 5.833 -8.379 1.00 72.69 88 ARG A N 1
ATOM 743 C CA . ARG A 1 88 ? -4.173 6.717 -8.427 1.00 72.69 88 ARG A CA 1
ATOM 744 C C . ARG A 1 88 ? -4.332 7.608 -7.190 1.00 72.69 88 ARG A C 1
ATOM 746 O O . ARG A 1 88 ? -5.201 8.475 -7.219 1.00 72.69 88 ARG A O 1
ATOM 753 N N . SER A 1 89 ? -3.569 7.340 -6.128 1.00 62.41 89 SER A N 1
ATOM 754 C CA . SER A 1 89 ? -3.645 8.029 -4.834 1.00 62.41 89 SER A CA 1
ATOM 755 C C . SER A 1 89 ? -2.824 9.314 -4.786 1.00 62.41 89 SER A C 1
ATOM 757 O O . SER A 1 89 ? -1.927 9.499 -5.635 1.00 62.41 89 SER A O 1
#

pLDDT: mean 76.62, std 8.81, range [47.47, 90.69]

Organism: Galerina marginata (strain CBS 339.88) (NCBI:txid685588)

Foldseek 3Di:
DDDDPVVVVCVVVVHDPDPPPDDDDDDDPVVVVVVVCVVVVVPPDDDDDDDFDWDADPNDTDTDDPNVCVVVPPPVCVPPDPVNVVVVD